Protein AF-A0A3S1F6X9-F1 (afdb_monomer)

Mean predicted aligned error: 8.99 Å

Radius of gyration: 13.9 Å; Cα contacts (8 Å, |Δi|>4): 123; chains: 1; bounding box: 43×26×43 Å

Organism: NCBI:txid1775474

Nearest PDB structures (foldseek):
  5yj0-assembly3_G  TM=4.113E-01  e=1.802E-01  Mus musculus
  8p1x-assembly1_AAA  TM=6.174E-01  e=6.407E-01  Staphylococcus epidermidis
  4wac-assembly1_A  TM=4.630E-01  e=2.437E-01  Staphylococcus aureus
  8tnq-assembly1_B  TM=5.347E-01  e=7.680E-01  Homo sapiens
  7qnt-assembly1_AAA  TM=5.450E-01  e=2.278E+00  Staphylococcus epidermidis

Sequence (82 aa):
MSTQQTPVPLVPTGMTVVTKEAFLAALFADKRDIMPTTEAREHTPWRIVATRAMWGWSSTGYASKFGAPEVFAIANTTGSAA

pLDDT: mean 74.72, std 18.98, range [35.16, 93.31]

Solvent-accessible surface area (backbone atoms only — not comparable to full-atom values): 5147 Å² total; per-residue (Å²): 136,83,81,80,72,71,82,70,76,82,72,63,88,67,47,46,80,45,53,67,66,58,48,51,53,50,59,74,70,45,89,66,61,66,44,78,44,82,86,42,67,67,26,21,46,22,24,30,67,91,75,66,44,74,46,30,37,30,50,53,10,95,71,57,60,92,87,62,90,75,48,31,29,38,43,58,84,83,78,84,87,125

Secondary structure (DSSP, 8-state):
----------PPTTEEEE-HHHHHHHHHH--S-EEE--S-SS-EEEEETTT--EEEEES--TT--TTPPP-EEEE---S---

Foldseek 3Di:
DDPPPPPPPDFDPQKDKDDPVVQVVVVVVDPFQWDWDQPDQQKTFIARPVPRHTAWIWRHHPNRDPPDDIIIIGGNPPDDPD

Structure (mmCIF, N/CA/C/O backbone):
data_AF-A0A3S1F6X9-F1
#
_entry.id   AF-A0A3S1F6X9-F1
#
loop_
_atom_site.group_PDB
_atom_site.id
_atom_site.type_symbol
_atom_site.label_atom_id
_atom_site.label_alt_id
_atom_site.label_comp_id
_atom_site.label_asym_id
_atom_site.label_entity_id
_atom_site.label_seq_id
_atom_site.pdbx_PDB_ins_code
_atom_site.Cartn_x
_atom_site.Cartn_y
_atom_site.Cartn_z
_atom_site.occupancy
_atom_site.B_iso_or_equiv
_atom_site.auth_seq_id
_atom_site.auth_comp_id
_atom_site.auth_asym_id
_atom_site.auth_atom_id
_atom_site.pdbx_PDB_model_num
ATOM 1 N N . MET A 1 1 ? 31.499 13.844 -15.661 1.00 36.44 1 MET A N 1
ATOM 2 C CA . MET A 1 1 ? 30.604 12.674 -15.762 1.00 36.44 1 MET A CA 1
ATOM 3 C C . MET A 1 1 ? 29.413 12.953 -14.865 1.00 36.44 1 MET A C 1
ATOM 5 O O . MET A 1 1 ? 29.555 12.869 -13.654 1.00 36.44 1 MET A O 1
ATOM 9 N N . SER A 1 2 ? 28.304 13.426 -15.430 1.00 38.44 2 SER A N 1
ATOM 10 C CA . SER A 1 2 ? 27.121 13.790 -14.644 1.00 38.44 2 SER A CA 1
ATOM 11 C C . SER A 1 2 ? 26.325 12.525 -14.355 1.00 38.44 2 SER A C 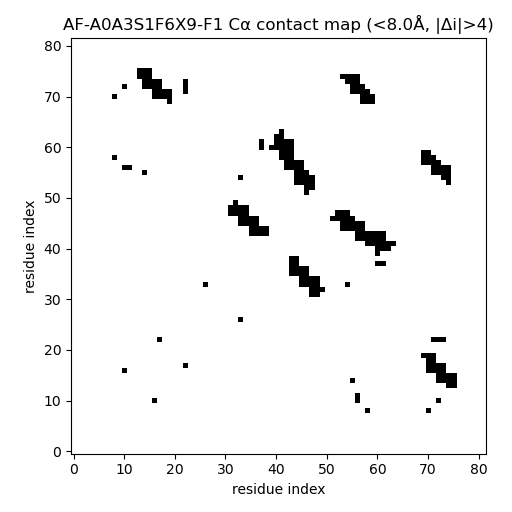1
ATOM 13 O O . SER A 1 2 ? 25.841 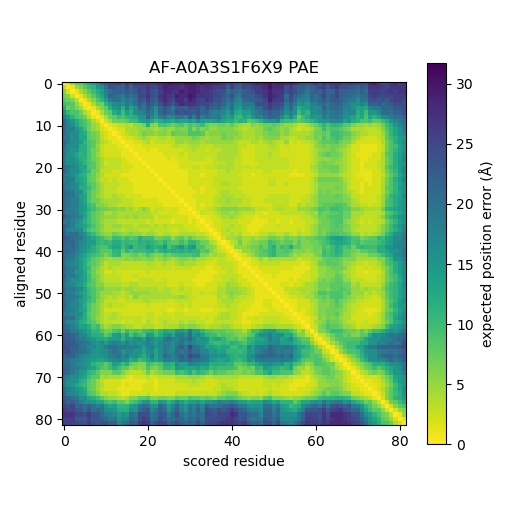11.873 -15.277 1.00 38.44 2 SER A O 1
ATOM 15 N N . THR A 1 3 ? 26.243 12.151 -13.083 1.00 39.47 3 THR A N 1
ATOM 16 C CA . THR A 1 3 ? 25.427 11.042 -12.593 1.00 39.47 3 THR A CA 1
ATOM 17 C C . THR A 1 3 ? 23.969 11.333 -12.919 1.00 39.47 3 THR A C 1
ATOM 19 O O . THR A 1 3 ? 23.347 12.197 -12.302 1.00 39.47 3 THR A O 1
ATOM 22 N N . GLN A 1 4 ? 23.421 10.637 -13.914 1.00 36.72 4 GLN A N 1
ATOM 23 C CA . GLN A 1 4 ? 21.992 10.647 -14.191 1.00 36.72 4 GLN A CA 1
ATOM 24 C C . GLN A 1 4 ? 21.309 9.870 -13.057 1.00 36.72 4 GLN A C 1
ATOM 26 O O . GLN A 1 4 ? 21.063 8.674 -13.159 1.00 36.72 4 GLN A O 1
ATOM 31 N N . GLN A 1 5 ? 21.086 10.544 -11.924 1.00 41.31 5 GLN A N 1
ATOM 32 C CA . GLN A 1 5 ? 20.153 10.093 -10.900 1.00 41.31 5 GLN A CA 1
ATOM 33 C C . GLN A 1 5 ? 18.782 10.045 -11.568 1.00 41.31 5 GLN A C 1
ATOM 35 O O . GLN A 1 5 ? 18.129 11.073 -11.746 1.00 41.31 5 GLN A O 1
ATOM 40 N N . THR A 1 6 ? 18.364 8.853 -11.992 1.00 42.59 6 THR A N 1
ATOM 41 C CA . THR A 1 6 ? 16.962 8.557 -12.279 1.00 42.59 6 THR A CA 1
ATOM 42 C C . THR A 1 6 ? 16.156 9.110 -11.104 1.00 42.59 6 THR A C 1
ATOM 44 O O . THR A 1 6 ? 16.523 8.802 -9.966 1.00 42.59 6 THR A O 1
ATOM 47 N N . PRO A 1 7 ? 15.137 9.964 -11.313 1.00 47.34 7 PRO A N 1
ATOM 48 C CA . PRO A 1 7 ? 14.345 10.475 -10.208 1.00 47.34 7 PRO A CA 1
ATOM 49 C C . PRO A 1 7 ? 13.680 9.272 -9.546 1.00 47.34 7 PRO A C 1
ATOM 51 O O . PRO A 1 7 ? 12.720 8.714 -10.072 1.00 47.34 7 PRO A O 1
ATOM 54 N N . VAL A 1 8 ? 14.251 8.815 -8.431 1.00 53.75 8 VAL A N 1
ATOM 55 C CA . VAL A 1 8 ? 13.619 7.815 -7.581 1.00 53.75 8 VAL A CA 1
ATOM 56 C C . VAL A 1 8 ? 12.304 8.465 -7.169 1.00 53.75 8 VAL A C 1
ATOM 58 O O . VAL A 1 8 ? 12.338 9.571 -6.620 1.00 53.75 8 VAL A O 1
ATOM 61 N N . PRO A 1 9 ? 11.152 7.874 -7.512 1.00 58.75 9 PRO A N 1
ATOM 62 C CA . PRO A 1 9 ? 9.884 8.484 -7.174 1.00 58.75 9 PRO A CA 1
ATOM 63 C C . PRO A 1 9 ? 9.842 8.640 -5.652 1.00 58.75 9 PRO A C 1
ATOM 65 O O . PRO A 1 9 ? 10.222 7.724 -4.920 1.00 58.75 9 PRO A O 1
ATOM 68 N N . LEU A 1 10 ? 9.498 9.845 -5.192 1.00 69.56 10 LEU A N 1
ATOM 69 C CA . LEU A 1 10 ? 9.591 10.228 -3.788 1.00 69.56 10 LEU A CA 1
ATOM 70 C C . LEU A 1 10 ? 8.639 9.346 -2.974 1.00 69.56 10 LEU A C 1
ATOM 72 O O . LEU A 1 10 ? 7.427 9.558 -2.975 1.00 69.56 10 LEU A O 1
ATOM 76 N N . VAL A 1 11 ? 9.195 8.330 -2.319 1.00 76.62 11 VAL A N 1
ATOM 77 C CA . VAL A 1 11 ? 8.443 7.427 -1.449 1.00 76.62 11 VAL A CA 1
ATOM 78 C C . VAL A 1 11 ? 7.865 8.257 -0.299 1.00 76.62 11 VAL A C 1
ATOM 80 O O . VAL A 1 11 ? 8.613 9.031 0.309 1.00 76.62 11 VAL A O 1
ATOM 83 N N . PRO A 1 12 ? 6.559 8.138 0.006 1.00 80.81 12 PRO A N 1
ATOM 84 C CA . PRO A 1 12 ? 5.955 8.891 1.096 1.00 80.81 12 PRO A CA 1
ATOM 85 C C . PRO A 1 12 ? 6.682 8.675 2.430 1.00 80.81 12 PRO A C 1
ATOM 87 O O . PRO A 1 12 ? 7.085 7.558 2.766 1.00 80.81 12 PRO A O 1
ATOM 90 N N . THR A 1 13 ? 6.821 9.746 3.215 1.00 80.88 13 THR A N 1
ATOM 91 C CA . THR A 1 13 ? 7.423 9.694 4.554 1.00 80.88 13 THR A CA 1
ATOM 92 C C . THR A 1 13 ? 6.710 8.663 5.429 1.00 80.88 13 THR A C 1
ATOM 94 O O . THR A 1 13 ? 5.482 8.615 5.467 1.00 80.88 13 THR A O 1
ATOM 97 N N . GLY A 1 14 ? 7.481 7.856 6.162 1.00 84.19 14 GLY A N 1
ATOM 98 C CA . GLY A 1 14 ? 6.934 6.809 7.028 1.00 84.19 14 GLY A CA 1
ATOM 99 C C . GLY A 1 14 ? 6.639 5.490 6.312 1.00 84.19 14 GLY A C 1
ATOM 100 O O . GLY A 1 14 ? 5.945 4.651 6.876 1.00 84.19 14 GLY A O 1
ATOM 101 N N . MET A 1 15 ? 7.161 5.284 5.100 1.00 88.75 15 MET A N 1
ATOM 102 C CA . MET A 1 15 ? 7.124 3.994 4.409 1.00 88.75 15 MET A CA 1
ATOM 103 C C . MET A 1 15 ? 8.518 3.396 4.242 1.00 88.75 15 MET A C 1
ATOM 105 O O . MET A 1 15 ? 9.506 4.117 4.099 1.00 88.75 15 MET A O 1
ATOM 109 N N . THR A 1 16 ? 8.582 2.068 4.212 1.00 90.00 16 THR A N 1
ATOM 110 C CA . THR A 1 16 ? 9.797 1.314 3.894 1.00 90.00 16 THR A CA 1
ATOM 111 C C . THR A 1 16 ? 9.686 0.743 2.492 1.00 90.00 16 THR A C 1
ATOM 113 O O . THR A 1 16 ? 8.708 0.066 2.172 1.00 90.00 16 THR A O 1
ATOM 116 N N . VAL A 1 17 ? 10.701 1.006 1.665 1.00 90.62 17 VAL A N 1
ATOM 117 C CA . VAL A 1 17 ? 10.828 0.404 0.333 1.00 90.62 17 VAL A CA 1
ATOM 118 C C . VAL A 1 17 ? 11.100 -1.087 0.474 1.00 90.62 17 VAL A C 1
ATOM 120 O O . VAL A 1 17 ? 11.995 -1.499 1.208 1.00 90.62 17 VAL A O 1
ATOM 123 N N . VAL A 1 18 ? 10.334 -1.886 -0.255 1.00 89.38 18 VAL A N 1
ATOM 124 C CA . VAL A 1 18 ? 10.411 -3.344 -0.266 1.00 89.38 18 VAL A CA 1
ATOM 125 C C . VAL A 1 18 ? 10.475 -3.852 -1.704 1.00 89.38 18 VAL A C 1
ATOM 127 O O . VAL A 1 18 ? 10.172 -3.126 -2.653 1.00 89.38 18 VAL A O 1
ATOM 130 N N . THR A 1 19 ? 10.865 -5.114 -1.884 1.00 89.69 19 THR A N 1
ATOM 131 C CA . THR A 1 19 ? 10.742 -5.758 -3.197 1.00 89.69 19 THR A CA 1
ATOM 132 C C . THR A 1 19 ? 9.275 -6.034 -3.520 1.00 89.69 19 THR A C 1
ATOM 134 O O . THR A 1 19 ? 8.416 -6.066 -2.633 1.00 89.69 19 THR A O 1
ATOM 137 N N . LYS A 1 20 ? 8.982 -6.278 -4.799 1.00 87.19 20 LYS A N 1
ATOM 138 C CA . LYS A 1 20 ? 7.643 -6.659 -5.259 1.00 87.19 20 LYS A CA 1
ATOM 139 C C . LYS A 1 20 ? 7.135 -7.914 -4.552 1.00 87.19 20 LYS A C 1
ATOM 141 O O . LYS A 1 20 ? 5.983 -7.963 -4.135 1.00 87.19 20 LYS A O 1
ATOM 146 N N . GLU A 1 21 ? 7.996 -8.913 -4.385 1.00 88.56 21 GLU A N 1
ATOM 147 C CA . GLU A 1 21 ? 7.659 -10.172 -3.721 1.00 88.56 21 GLU A CA 1
ATOM 148 C C . GLU A 1 21 ? 7.307 -9.940 -2.253 1.00 88.56 21 GLU A C 1
ATOM 150 O O . GLU A 1 21 ? 6.298 -10.458 -1.784 1.00 88.56 21 GLU A O 1
ATOM 155 N N . ALA A 1 22 ? 8.087 -9.119 -1.542 1.00 88.88 22 ALA A N 1
ATOM 156 C CA . ALA A 1 22 ? 7.811 -8.770 -0.152 1.00 88.88 22 ALA A CA 1
ATOM 157 C C . ALA A 1 22 ? 6.513 -7.958 -0.009 1.00 88.88 22 ALA A C 1
ATOM 159 O O . ALA A 1 22 ? 5.738 -8.201 0.914 1.00 88.88 22 ALA A O 1
ATOM 160 N N . PHE A 1 23 ? 6.239 -7.044 -0.946 1.00 90.25 23 PHE A N 1
ATOM 161 C CA . PHE A 1 23 ? 4.986 -6.291 -0.994 1.00 90.25 23 PHE A CA 1
ATOM 162 C C . PHE A 1 23 ? 3.772 -7.204 -1.174 1.00 90.25 23 PHE A C 1
ATOM 164 O O . PHE A 1 23 ? 2.819 -7.121 -0.403 1.00 90.25 23 PHE A O 1
ATOM 171 N N . LEU A 1 24 ? 3.815 -8.104 -2.160 1.00 88.44 24 LEU A N 1
ATOM 172 C CA . LEU A 1 24 ? 2.733 -9.053 -2.419 1.00 88.44 24 LEU A CA 1
ATOM 173 C C . LEU A 1 24 ? 2.570 -10.049 -1.267 1.00 88.44 24 LEU A C 1
ATOM 175 O O . LEU A 1 24 ? 1.448 -10.312 -0.850 1.00 88.44 24 LEU A O 1
ATOM 179 N N . ALA A 1 25 ? 3.669 -10.563 -0.709 1.00 91.44 25 ALA A N 1
ATOM 180 C CA . ALA A 1 25 ? 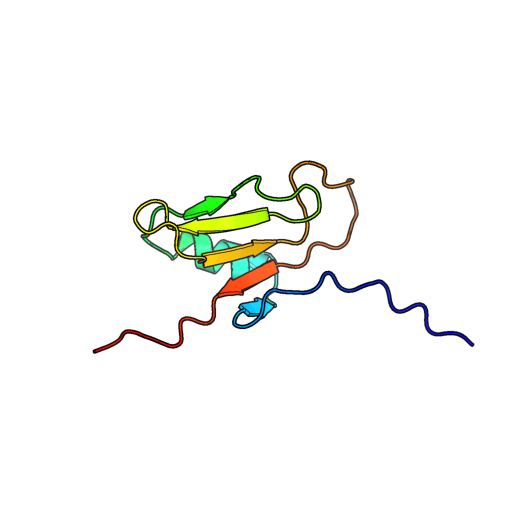3.624 -11.445 0.453 1.00 91.44 25 ALA A CA 1
ATOM 181 C C . ALA A 1 25 ? 2.961 -10.759 1.657 1.00 91.44 25 ALA A C 1
ATOM 183 O O . ALA A 1 25 ? 2.104 -11.360 2.302 1.00 91.44 25 ALA A O 1
ATOM 184 N N . ALA A 1 26 ? 3.298 -9.493 1.925 1.00 91.12 26 ALA A N 1
ATOM 185 C CA . ALA A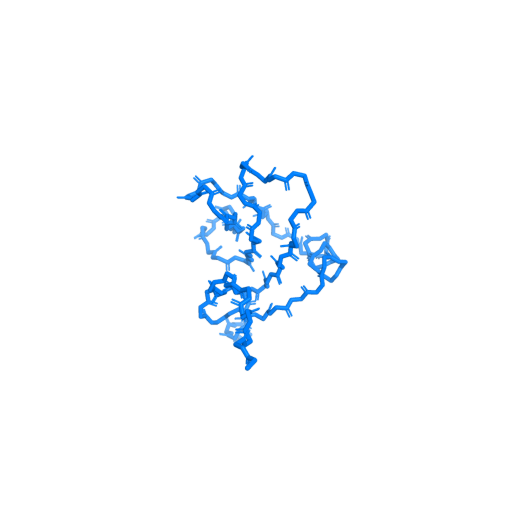 1 26 ? 2.652 -8.707 2.971 1.00 91.12 26 ALA A CA 1
ATOM 186 C C . ALA A 1 26 ? 1.169 -8.448 2.665 1.00 91.12 26 ALA A C 1
ATOM 188 O O . ALA A 1 26 ? 0.343 -8.586 3.561 1.00 91.12 26 ALA A O 1
ATOM 189 N N . LEU A 1 27 ? 0.823 -8.128 1.412 1.00 89.19 27 LEU A N 1
ATOM 190 C CA . LEU A 1 27 ? -0.559 -7.899 0.977 1.00 89.19 27 LEU A CA 1
ATOM 191 C C . LEU A 1 27 ? -1.431 -9.143 1.184 1.00 89.19 27 LEU A C 1
ATOM 193 O O . LEU A 1 27 ? -2.533 -9.033 1.704 1.00 89.19 27 LEU A O 1
ATOM 197 N N . PHE A 1 28 ? -0.934 -10.324 0.808 1.00 88.50 28 PHE A N 1
ATOM 198 C CA . PHE A 1 28 ? -1.673 -11.584 0.947 1.00 88.50 28 PHE A CA 1
ATOM 199 C C . PHE A 1 28 ? -1.704 -12.123 2.383 1.00 88.50 28 PHE A C 1
ATOM 201 O O . PHE A 1 28 ? -2.602 -12.893 2.722 1.00 88.50 28 PHE A O 1
ATOM 208 N N . ALA A 1 29 ? -0.736 -11.753 3.224 1.00 90.88 29 ALA A N 1
ATOM 209 C CA . ALA A 1 29 ? -0.728 -12.112 4.641 1.00 90.88 29 ALA A CA 1
ATOM 210 C C . ALA A 1 29 ? -1.634 -11.205 5.494 1.00 90.88 29 ALA A 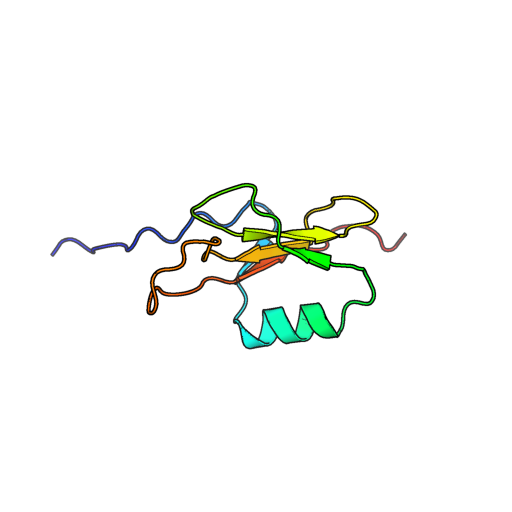C 1
ATOM 212 O O . ALA A 1 29 ? -2.069 -11.609 6.577 1.00 90.88 29 ALA A O 1
ATOM 213 N N . ASP A 1 30 ? -1.909 -9.983 5.036 1.00 88.94 30 ASP A N 1
ATOM 214 C CA . ASP A 1 30 ? -2.752 -9.029 5.745 1.00 88.94 30 ASP A CA 1
ATOM 215 C C . ASP A 1 30 ? -4.237 -9.395 5.607 1.00 88.94 30 ASP A C 1
ATOM 217 O O . ASP A 1 30 ? -4.754 -9.615 4.516 1.00 88.94 30 ASP A O 1
ATOM 221 N N . LYS A 1 31 ? -4.949 -9.464 6.735 1.00 90.62 31 LYS A N 1
ATOM 222 C CA . LYS A 1 31 ? -6.381 -9.809 6.761 1.00 90.62 31 LYS A CA 1
ATOM 223 C C . LYS A 1 31 ? -7.292 -8.615 6.474 1.00 90.62 31 LYS A C 1
ATOM 225 O O . LYS A 1 31 ? -8.509 -8.782 6.411 1.00 90.62 31 LYS A O 1
ATOM 230 N N . ARG A 1 32 ? -6.737 -7.404 6.408 1.00 92.25 32 ARG A N 1
ATOM 231 C CA . ARG A 1 32 ? -7.496 -6.180 6.147 1.00 92.25 32 ARG A CA 1
ATOM 232 C C . ARG A 1 32 ? -7.842 -6.099 4.665 1.00 92.25 32 ARG A C 1
ATOM 234 O O . ARG A 1 32 ? -7.045 -6.472 3.815 1.00 92.25 32 ARG A O 1
ATOM 241 N N . ASP A 1 33 ? -9.014 -5.549 4.368 1.00 91.06 33 ASP A N 1
ATOM 242 C CA . ASP A 1 33 ? -9.387 -5.223 2.993 1.00 91.06 33 ASP A CA 1
ATOM 243 C C . ASP A 1 33 ? -8.545 -4.031 2.519 1.00 91.06 33 ASP A C 1
ATOM 245 O O . ASP A 1 33 ? -8.700 -2.917 3.030 1.00 91.06 33 ASP A O 1
ATOM 249 N N . ILE A 1 34 ? -7.590 -4.285 1.624 1.00 91.75 34 ILE A N 1
ATOM 250 C CA . ILE A 1 34 ? -6.614 -3.310 1.135 1.00 91.75 34 ILE A CA 1
ATOM 251 C C . ILE A 1 34 ? -6.790 -3.173 -0.369 1.00 91.75 34 ILE A C 1
ATOM 253 O O . ILE A 1 34 ? -6.667 -4.145 -1.113 1.00 91.75 34 ILE A O 1
ATOM 257 N N . MET A 1 35 ? -7.022 -1.946 -0.826 1.00 89.31 35 MET A N 1
ATOM 258 C CA . MET A 1 35 ? -7.259 -1.665 -2.235 1.00 89.31 35 MET A CA 1
ATOM 259 C C . MET A 1 35 ? -6.308 -0.591 -2.767 1.00 89.31 35 MET A C 1
ATOM 261 O O . MET A 1 35 ? -6.016 0.382 -2.058 1.00 89.31 35 MET A O 1
ATOM 265 N N . PRO A 1 36 ? -5.848 -0.728 -4.023 1.00 88.25 36 PRO A N 1
ATOM 266 C CA . PRO A 1 36 ? -5.176 0.357 -4.718 1.00 88.25 36 PRO A CA 1
ATOM 267 C C . PRO A 1 36 ? -6.166 1.498 -4.988 1.00 88.25 36 PRO A C 1
ATOM 269 O O . PRO A 1 36 ? -7.311 1.266 -5.379 1.00 88.25 36 PRO A O 1
ATOM 272 N N . THR A 1 37 ? -5.722 2.740 -4.820 1.00 83.25 37 THR A N 1
ATOM 273 C CA . THR A 1 37 ? -6.480 3.942 -5.178 1.00 83.25 37 THR A CA 1
ATOM 274 C C . THR A 1 37 ? -5.857 4.635 -6.388 1.00 83.25 37 THR A C 1
ATOM 276 O O . THR A 1 37 ? -4.671 4.502 -6.685 1.00 83.25 37 THR A O 1
ATOM 279 N N . THR A 1 38 ? -6.669 5.387 -7.126 1.00 73.12 38 THR A N 1
ATOM 280 C CA . THR A 1 38 ? -6.237 6.144 -8.312 1.00 73.12 38 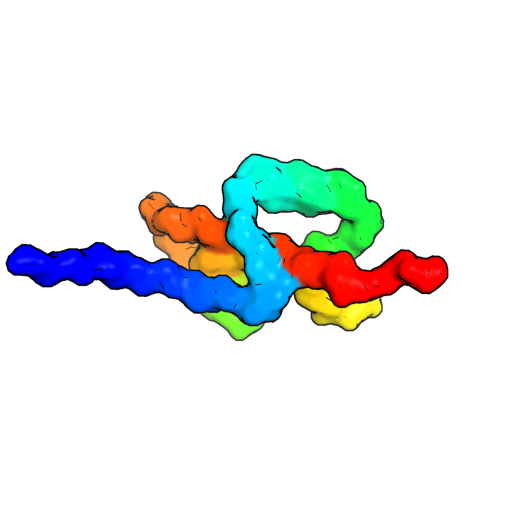THR A CA 1
ATOM 281 C C . THR A 1 38 ? -6.124 7.634 -7.997 1.00 73.12 38 THR A C 1
ATOM 283 O O . THR A 1 38 ? -6.648 8.468 -8.731 1.00 73.12 38 THR A O 1
ATOM 286 N N . GLU A 1 39 ? -5.510 7.982 -6.865 1.00 69.44 39 GLU A N 1
ATOM 287 C CA . GLU A 1 39 ? -5.370 9.388 -6.448 1.00 69.44 39 GLU A CA 1
ATOM 288 C C . GLU A 1 39 ? -4.329 10.150 -7.282 1.00 69.44 39 GLU A C 1
ATOM 290 O O . GLU A 1 39 ? -4.410 11.372 -7.383 1.00 69.44 39 GLU A O 1
ATOM 295 N N . ALA A 1 40 ? -3.389 9.448 -7.924 1.00 64.38 40 ALA A N 1
ATOM 296 C CA . ALA A 1 40 ? -2.373 10.039 -8.787 1.00 64.38 40 ALA A CA 1
ATOM 297 C C . ALA A 1 40 ? -2.139 9.200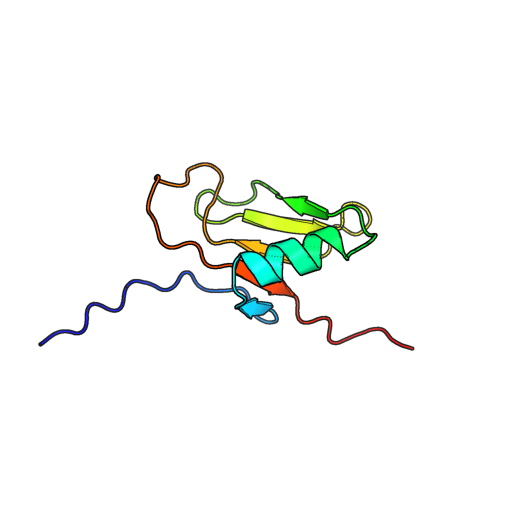 -10.051 1.00 64.38 40 ALA A C 1
ATOM 299 O O . ALA A 1 40 ? -2.388 7.993 -10.084 1.00 64.38 40 ALA A O 1
ATOM 300 N N . ARG A 1 41 ? -1.652 9.845 -11.116 1.00 65.44 41 ARG A N 1
ATOM 301 C CA . ARG A 1 41 ? -1.305 9.171 -12.380 1.00 65.44 41 ARG A CA 1
ATOM 302 C C . ARG A 1 41 ? 0.062 8.499 -12.314 1.00 65.44 41 ARG A C 1
ATOM 304 O O . ARG A 1 41 ? 0.304 7.532 -13.032 1.00 65.44 41 ARG A O 1
ATOM 311 N N . GLU A 1 42 ? 0.934 9.025 -11.467 1.00 72.31 42 GLU A N 1
ATOM 312 C CA . GLU A 1 42 ? 2.353 8.702 -11.368 1.00 72.31 42 GLU A CA 1
ATOM 313 C C . GLU A 1 42 ? 2.647 7.672 -10.276 1.00 72.31 42 GLU A C 1
ATOM 315 O O . GLU A 1 42 ? 3.775 7.214 -10.173 1.00 72.31 42 GLU A O 1
ATOM 320 N N . HIS A 1 43 ? 1.664 7.332 -9.442 1.00 78.81 43 HIS A N 1
ATOM 321 C CA . HIS A 1 43 ? 1.794 6.331 -8.391 1.00 78.81 43 HIS A CA 1
ATOM 322 C C . HIS A 1 43 ? 0.425 5.804 -7.958 1.00 78.81 43 HIS A C 1
ATOM 324 O O . HIS A 1 43 ? -0.600 6.452 -8.163 1.00 78.81 43 HIS A O 1
ATOM 330 N N . THR A 1 44 ? 0.422 4.643 -7.315 1.00 86.44 44 THR A N 1
ATOM 331 C CA . THR A 1 44 ? -0.767 4.005 -6.753 1.00 86.44 44 THR A CA 1
ATOM 332 C C . THR A 1 44 ? -0.604 3.893 -5.239 1.00 86.44 44 THR A C 1
ATOM 334 O O . THR A 1 44 ? 0.205 3.092 -4.765 1.00 86.44 44 THR A O 1
ATOM 337 N N . PRO A 1 45 ? -1.347 4.688 -4.453 1.00 87.56 45 PRO A N 1
ATOM 338 C CA . PRO A 1 45 ? -1.498 4.443 -3.029 1.00 87.56 45 PRO A CA 1
ATOM 339 C C . PRO A 1 45 ? -2.318 3.170 -2.803 1.00 87.56 45 PRO A C 1
ATOM 341 O O . PRO A 1 45 ? -3.242 2.874 -3.553 1.00 87.56 45 PRO A O 1
ATOM 344 N N . TRP A 1 46 ? -2.007 2.433 -1.745 1.00 90.31 46 TRP A N 1
ATOM 345 C CA . TRP A 1 46 ? -2.774 1.280 -1.287 1.00 90.31 46 TRP A CA 1
ATOM 346 C C . TRP A 1 46 ? -3.322 1.598 0.096 1.00 90.31 46 TRP A C 1
ATOM 348 O O . TRP A 1 46 ? -2.561 1.942 1.003 1.00 90.31 46 TRP A O 1
ATOM 358 N N . ARG A 1 47 ? -4.642 1.515 0.267 1.00 91.25 47 ARG A N 1
ATOM 359 C CA . ARG A 1 47 ? -5.325 1.921 1.501 1.00 91.25 47 ARG A CA 1
ATOM 360 C C . ARG A 1 47 ? -6.172 0.794 2.066 1.00 91.25 47 ARG A C 1
ATOM 362 O O . ARG A 1 47 ? -6.759 0.022 1.316 1.00 91.25 47 ARG A O 1
ATOM 369 N N . ILE A 1 48 ? -6.291 0.760 3.390 1.00 92.62 48 ILE A N 1
ATOM 370 C CA . ILE A 1 48 ? -7.257 -0.097 4.084 1.00 92.62 48 ILE A CA 1
ATOM 371 C C . ILE A 1 48 ? -8.653 0.484 3.859 1.00 92.62 48 ILE A C 1
ATOM 373 O O . ILE A 1 48 ? -8.898 1.632 4.225 1.00 92.62 48 ILE A O 1
ATOM 377 N N . VAL A 1 49 ? -9.581 -0.288 3.300 1.00 88.19 49 VAL A N 1
ATOM 378 C CA . VAL A 1 49 ? -10.928 0.173 2.923 1.00 88.19 49 VAL A CA 1
ATOM 379 C C . VAL A 1 49 ? -11.700 0.705 4.130 1.00 88.19 49 VAL A C 1
ATOM 381 O O . VAL A 1 49 ? -12.272 1.793 4.069 1.00 88.19 49 VAL A O 1
ATOM 384 N N . ALA A 1 50 ? -11.650 -0.015 5.255 1.00 89.88 50 ALA A N 1
ATOM 385 C CA . ALA A 1 50 ? -12.403 0.329 6.461 1.00 89.88 50 ALA A CA 1
ATOM 386 C C . ALA A 1 50 ? -12.002 1.683 7.076 1.00 89.88 50 ALA A C 1
ATOM 388 O O . ALA A 1 50 ? -12.855 2.407 7.582 1.00 89.88 50 ALA A O 1
ATOM 389 N N . THR A 1 51 ? -10.714 2.037 7.043 1.00 89.75 51 THR A N 1
ATOM 390 C CA . THR A 1 51 ? -10.180 3.228 7.734 1.00 89.75 51 THR A CA 1
ATOM 391 C C . THR A 1 51 ? -9.669 4.305 6.785 1.00 89.75 51 THR A C 1
ATOM 393 O O . THR A 1 51 ? -9.367 5.414 7.220 1.00 89.75 51 THR A O 1
ATOM 396 N N . ARG A 1 52 ? -9.522 3.986 5.494 1.00 87.31 52 ARG A N 1
ATOM 397 C CA . ARG A 1 52 ? -8.808 4.781 4.478 1.00 87.31 52 ARG A CA 1
ATOM 398 C C . ARG A 1 52 ? -7.354 5.092 4.846 1.00 87.31 52 ARG A C 1
ATOM 400 O O . ARG A 1 52 ? -6.729 5.944 4.204 1.00 87.31 52 ARG A O 1
ATOM 407 N N . ALA A 1 53 ? -6.814 4.410 5.857 1.00 89.12 53 ALA A N 1
ATOM 408 C CA . ALA A 1 53 ? -5.434 4.565 6.277 1.00 89.12 53 ALA A CA 1
ATOM 409 C C . ALA A 1 53 ? -4.501 4.027 5.193 1.00 89.12 53 ALA A C 1
ATOM 411 O O . ALA A 1 53 ? -4.806 3.040 4.518 1.00 89.12 53 ALA A O 1
ATOM 412 N N . MET A 1 54 ? -3.366 4.698 5.035 1.00 89.25 54 MET A N 1
ATOM 413 C CA . MET A 1 54 ? -2.352 4.302 4.074 1.00 89.25 54 MET A CA 1
ATOM 414 C C . MET A 1 54 ? -1.691 3.000 4.532 1.00 89.25 54 MET A C 1
ATOM 416 O O . MET A 1 54 ? -1.165 2.929 5.641 1.00 89.25 54 MET A O 1
ATOM 420 N N . TRP A 1 55 ? -1.738 1.979 3.683 1.00 93.31 55 TRP A N 1
ATOM 421 C CA . TRP A 1 55 ? -1.122 0.675 3.924 1.00 93.31 55 TRP A CA 1
ATOM 422 C C . TRP A 1 55 ? 0.179 0.517 3.146 1.00 93.31 55 TRP A C 1
ATOM 424 O O . TRP A 1 55 ? 1.171 0.035 3.682 1.00 93.31 55 TRP A O 1
ATOM 434 N N . GLY A 1 56 ? 0.191 0.967 1.895 1.00 90.88 56 GLY A N 1
ATOM 435 C CA . GLY A 1 56 ? 1.346 0.855 1.021 1.00 90.88 56 GLY A CA 1
ATOM 436 C C . GLY A 1 56 ? 1.266 1.807 -0.158 1.00 90.88 56 GLY A C 1
ATOM 437 O O . GLY A 1 56 ? 0.358 2.631 -0.265 1.00 90.88 56 GLY A O 1
ATOM 438 N N . TRP A 1 57 ? 2.248 1.711 -1.037 1.00 90.19 57 TRP A N 1
ATOM 439 C CA . TRP A 1 57 ? 2.414 2.603 -2.170 1.00 90.19 57 TRP A CA 1
ATOM 440 C C . TRP A 1 57 ? 3.250 1.915 -3.249 1.00 90.19 57 TRP A C 1
ATOM 442 O O . TRP A 1 57 ? 4.202 1.197 -2.937 1.00 90.19 57 TRP A O 1
ATOM 452 N N . SER A 1 58 ? 2.912 2.137 -4.516 1.00 87.88 58 SER A N 1
ATOM 453 C CA . SER A 1 58 ? 3.695 1.669 -5.661 1.00 87.88 58 SER A CA 1
ATOM 454 C C . SER A 1 58 ? 3.901 2.781 -6.689 1.00 87.88 58 SER A C 1
ATOM 456 O O . SER A 1 58 ? 2.985 3.554 -6.961 1.00 87.88 58 SER A O 1
ATOM 458 N N . SER A 1 59 ? 5.085 2.854 -7.300 1.00 80.56 59 SER A N 1
ATOM 459 C CA . SER A 1 59 ? 5.441 3.906 -8.270 1.00 80.56 59 SER A CA 1
ATOM 460 C C . SER A 1 59 ? 4.759 3.784 -9.631 1.00 80.56 59 SER A C 1
ATOM 462 O O . SER A 1 59 ? 4.894 4.660 -10.478 1.00 80.56 59 SER A O 1
ATOM 464 N N . THR A 1 60 ? 4.055 2.690 -9.886 1.00 71.88 60 THR A N 1
ATOM 465 C CA . THR A 1 60 ? 3.304 2.491 -11.119 1.00 71.88 60 THR A CA 1
ATOM 466 C C . THR A 1 60 ? 1.850 2.843 -10.880 1.00 71.88 60 THR A C 1
ATOM 468 O O . THR A 1 60 ? 1.089 2.034 -10.357 1.00 71.88 60 THR A O 1
ATOM 471 N N . GLY A 1 61 ? 1.468 4.064 -11.252 1.00 61.31 61 GLY A N 1
ATOM 472 C CA . GLY A 1 61 ? 0.060 4.430 -11.388 1.00 61.31 61 GLY A CA 1
ATOM 473 C C . GLY A 1 61 ? -0.647 3.619 -12.486 1.00 61.31 61 GLY A C 1
ATOM 474 O O . GLY A 1 61 ? -0.021 2.875 -13.243 1.00 61.31 61 GLY A O 1
ATOM 475 N N . TYR A 1 62 ? -1.958 3.829 -12.642 1.00 48.22 62 TYR A N 1
ATOM 476 C CA . TYR A 1 62 ? -2.805 3.199 -13.677 1.00 48.22 62 TYR A CA 1
ATOM 477 C C . TYR A 1 62 ? -2.264 3.348 -15.120 1.00 48.22 62 TYR A C 1
ATOM 479 O O . TYR A 1 62 ? -2.590 2.552 -15.994 1.00 48.22 62 TYR A O 1
ATOM 487 N N . ALA A 1 63 ? -1.404 4.341 -15.377 1.00 50.62 63 ALA A N 1
ATOM 488 C CA . ALA A 1 63 ? -0.759 4.585 -16.668 1.00 50.62 63 ALA A CA 1
ATOM 489 C C . ALA A 1 63 ? 0.675 4.020 -16.757 1.00 50.62 63 ALA A C 1
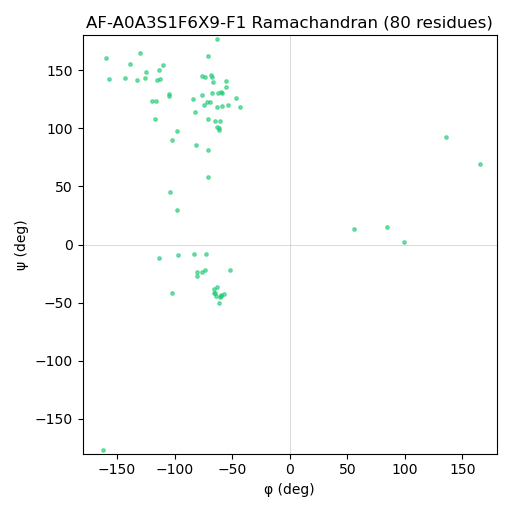ATOM 491 O O . ALA A 1 63 ? 1.520 4.594 -17.450 1.00 50.62 63 ALA A O 1
ATOM 492 N N . SER A 1 64 ? 0.976 2.935 -16.033 1.00 52.91 64 SER A N 1
ATOM 493 C CA . SER A 1 64 ? 2.301 2.312 -16.047 1.00 52.91 64 SER A CA 1
ATOM 494 C C . SER A 1 64 ? 2.738 1.996 -17.478 1.00 52.91 64 SER A C 1
ATOM 496 O O . SER A 1 64 ? 2.078 1.252 -18.207 1.00 52.91 64 SER A O 1
ATOM 498 N N . LYS A 1 65 ? 3.860 2.585 -17.903 1.00 53.97 65 LYS A N 1
ATOM 499 C CA . LYS A 1 65 ? 4.508 2.207 -19.158 1.00 53.97 65 LYS A CA 1
ATOM 500 C C . LYS A 1 65 ? 5.184 0.858 -18.926 1.00 53.97 65 LYS A C 1
ATOM 502 O O . LYS A 1 65 ? 6.047 0.756 -18.055 1.00 53.97 65 LYS A O 1
ATOM 507 N N . PHE A 1 66 ? 4.796 -0.158 -19.698 1.00 47.91 66 PHE A N 1
ATOM 508 C CA . PHE A 1 66 ? 5.448 -1.471 -19.708 1.00 47.91 66 PHE A CA 1
ATOM 509 C C . PHE A 1 66 ? 6.981 -1.307 -19.704 1.00 47.91 66 PHE A C 1
ATOM 511 O O . PHE A 1 66 ? 7.536 -0.707 -20.624 1.00 47.91 66 PHE A O 1
ATOM 518 N N . GLY A 1 67 ? 7.649 -1.814 -18.661 1.00 52.88 67 GLY A N 1
ATOM 519 C CA . GLY A 1 67 ? 9.113 -1.808 -18.535 1.00 52.88 67 GLY A CA 1
ATOM 520 C C . GLY A 1 67 ? 9.733 -0.711 -17.656 1.00 52.88 67 GLY A C 1
ATOM 521 O O . GLY A 1 67 ? 10.957 -0.667 -17.553 1.00 52.88 67 GLY A O 1
ATOM 522 N N . ALA A 1 68 ? 8.949 0.161 -17.011 1.00 60.59 68 ALA A N 1
ATOM 523 C CA . ALA A 1 68 ? 9.488 1.089 -16.010 1.00 60.59 68 ALA A CA 1
ATOM 524 C C . ALA A 1 68 ? 9.850 0.358 -14.696 1.00 60.59 68 ALA A C 1
ATOM 526 O O . ALA A 1 68 ? 9.134 -0.566 -14.305 1.00 60.59 68 ALA A O 1
ATOM 527 N N . PRO A 1 69 ? 10.930 0.757 -13.993 1.00 63.22 69 PRO A N 1
ATOM 528 C CA . PRO A 1 69 ? 11.264 0.184 -12.692 1.00 63.22 69 PRO A CA 1
ATOM 529 C C . PRO A 1 69 ? 10.150 0.480 -11.674 1.00 63.22 69 PRO A C 1
ATOM 531 O O . PRO A 1 69 ? 9.853 1.639 -11.376 1.00 63.22 69 PRO A O 1
ATOM 534 N N . GLU A 1 70 ? 9.532 -0.581 -11.153 1.00 79.25 70 GLU A N 1
ATOM 535 C CA . GLU A 1 70 ? 8.495 -0.502 -10.123 1.00 79.25 70 GLU A CA 1
ATOM 536 C C . GLU A 1 70 ? 9.150 -0.420 -8.735 1.00 79.25 70 GLU A C 1
ATOM 538 O O . GLU A 1 70 ? 9.952 -1.275 -8.360 1.00 79.25 70 GLU A O 1
ATOM 543 N N . VAL A 1 71 ? 8.800 0.602 -7.959 1.00 86.44 71 VAL A N 1
ATOM 544 C CA . VAL A 1 71 ? 9.166 0.743 -6.548 1.00 86.44 71 VAL A CA 1
ATOM 545 C C . VAL A 1 71 ? 7.929 0.428 -5.724 1.00 86.44 71 VAL A C 1
ATOM 547 O O . VAL A 1 71 ? 6.871 1.006 -5.968 1.00 86.44 71 VAL A O 1
ATOM 550 N N . PHE A 1 72 ? 8.070 -0.457 -4.741 1.00 87.81 72 PHE A N 1
ATOM 551 C CA . PHE A 1 72 ? 7.017 -0.814 -3.796 1.00 87.81 72 PHE A CA 1
ATOM 552 C C . PHE A 1 72 ? 7.421 -0.377 -2.394 1.00 87.81 72 PHE A C 1
ATOM 554 O O . PHE A 1 72 ? 8.587 -0.482 -2.018 1.00 87.81 72 PHE A O 1
ATOM 561 N N . ALA A 1 73 ? 6.466 0.113 -1.613 1.00 91.06 73 ALA A N 1
ATOM 562 C CA . ALA A 1 73 ? 6.698 0.511 -0.237 1.00 91.06 73 ALA A CA 1
ATOM 563 C C . ALA A 1 73 ? 5.493 0.175 0.644 1.00 91.06 73 ALA A C 1
ATOM 565 O O . ALA A 1 73 ? 4.348 0.290 0.212 1.00 91.06 73 ALA A O 1
ATOM 566 N N . ILE A 1 74 ? 5.750 -0.228 1.885 1.00 91.44 74 ILE A N 1
ATOM 567 C CA . ILE A 1 74 ? 4.719 -0.518 2.892 1.00 91.44 74 ILE A CA 1
ATOM 568 C C . ILE A 1 74 ? 4.829 0.538 3.991 1.00 91.44 74 ILE A C 1
ATOM 570 O O . ILE A 1 74 ? 5.933 0.962 4.338 1.00 91.44 74 ILE A O 1
ATOM 574 N N . ALA A 1 75 ? 3.697 0.982 4.535 1.00 91.12 75 ALA A N 1
ATOM 575 C CA . ALA A 1 75 ? 3.673 1.8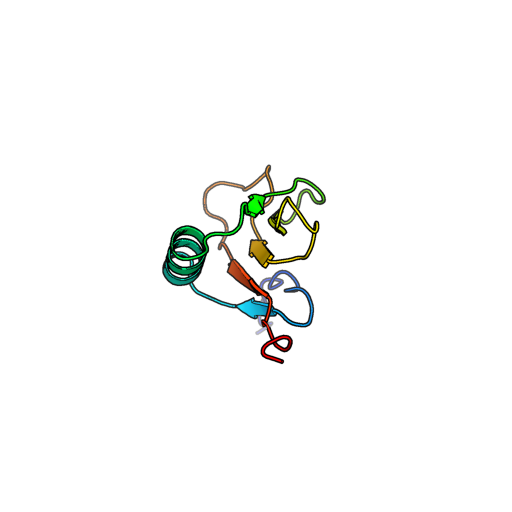83 5.677 1.00 91.12 75 ALA A CA 1
ATOM 576 C C . ALA A 1 75 ? 4.378 1.242 6.879 1.00 91.12 75 ALA A C 1
ATOM 578 O O . ALA A 1 75 ? 4.089 0.105 7.256 1.00 91.12 75 ALA A O 1
ATOM 579 N N . ASN A 1 76 ? 5.280 1.990 7.513 1.00 81.81 76 ASN A N 1
ATOM 580 C CA . ASN A 1 76 ? 5.863 1.596 8.783 1.00 81.81 76 ASN A CA 1
ATOM 581 C C . ASN A 1 76 ? 4.726 1.600 9.796 1.00 81.81 76 ASN A C 1
ATOM 583 O O . ASN A 1 76 ? 4.250 2.658 10.204 1.00 81.81 76 ASN A O 1
ATOM 587 N N . THR A 1 77 ? 4.266 0.421 10.199 1.00 63.97 77 THR A N 1
ATOM 588 C CA . THR A 1 77 ? 3.310 0.260 11.295 1.00 63.97 77 THR A CA 1
ATOM 589 C C . THR A 1 77 ? 3.993 0.570 12.629 1.00 63.97 77 THR A C 1
ATOM 591 O O . THR A 1 77 ? 4.066 -0.267 13.521 1.00 63.97 77 THR A O 1
ATOM 594 N N . THR A 1 78 ? 4.540 1.772 12.790 1.00 48.44 78 THR A N 1
ATOM 595 C CA . THR A 1 78 ? 4.913 2.313 14.095 1.00 48.44 78 THR A CA 1
ATOM 596 C C . THR A 1 78 ? 3.654 2.873 14.740 1.00 48.44 78 THR A C 1
ATOM 598 O O . THR A 1 78 ? 3.349 4.053 14.605 1.00 48.44 78 THR A O 1
ATOM 601 N N . GLY A 1 79 ? 2.909 1.990 15.412 1.00 41.59 79 GLY A N 1
ATOM 602 C CA . GLY A 1 79 ? 1.847 2.366 16.344 1.00 41.59 79 GLY A CA 1
ATOM 603 C C . GLY A 1 79 ? 0.560 1.562 16.195 1.00 41.59 79 GLY A C 1
ATOM 604 O O . GLY A 1 79 ? -0.313 1.937 15.422 1.00 41.59 79 GLY A O 1
ATOM 605 N N . SER A 1 80 ? 0.435 0.472 16.957 1.00 36.78 80 SER A N 1
ATOM 606 C CA . SER A 1 80 ? -0.652 0.273 17.937 1.00 36.78 80 SER A CA 1
ATOM 607 C C . SER A 1 80 ? -0.704 -1.200 18.367 1.00 36.78 80 SER A C 1
ATOM 609 O O . SER A 1 80 ? -1.634 -1.928 18.030 1.00 36.78 80 SER A O 1
ATOM 611 N N . ALA A 1 81 ? 0.311 -1.644 19.109 1.00 35.53 81 ALA A N 1
ATOM 612 C CA . ALA A 1 81 ? 0.110 -2.673 20.122 1.00 35.53 81 ALA A CA 1
ATOM 613 C C . ALA A 1 81 ? 0.094 -1.916 21.454 1.00 35.53 81 ALA A C 1
ATOM 615 O O . ALA A 1 81 ? 1.150 -1.591 21.996 1.00 35.53 81 ALA A O 1
ATOM 616 N N . ALA A 1 82 ? -1.106 -1.492 21.850 1.00 35.16 82 ALA A N 1
ATOM 617 C CA . ALA A 1 82 ? -1.417 -1.159 23.234 1.00 35.16 82 ALA A CA 1
ATOM 618 C C . ALA A 1 82 ? -1.750 -2.460 23.971 1.00 35.16 82 ALA A C 1
ATOM 620 O O . ALA A 1 82 ? -2.327 -3.355 23.308 1.00 35.16 82 ALA A O 1
#